Protein AF-A0A7J9D158-F1 (afdb_monomer_lite)

Radius of gyration: 45.34 Å; chains: 1; bounding box: 99×28×107 Å

Foldseek 3Di:
DVVVVVVVVVVVVVVVVVVVVVVVVVVVVVVVVVVVVVVVVVVVVVVVVVVVVVVVVVVVVVVVVVVVVVVVVVVVVVVVVVDLPPPVLPPQDPQPPDPDPVSLVVRLVSVVVSCVSVVPDDPVNVVVVVVSVVVVVVVVD

Structure (mmCIF, N/CA/C/O backbone):
data_AF-A0A7J9D158-F1
#
_entry.id   AF-A0A7J9D158-F1
#
loop_
_atom_site.group_PDB
_atom_site.id
_atom_site.type_symbol
_atom_site.label_atom_id
_atom_site.label_alt_id
_atom_site.label_comp_id
_atom_site.label_asym_id
_atom_site.label_entity_id
_atom_site.label_seq_id
_atom_site.pdbx_PDB_ins_code
_atom_site.Cartn_x
_atom_site.Cartn_y
_atom_site.Cartn_z
_atom_site.occupancy
_atom_site.B_iso_or_equiv
_atom_site.auth_seq_id
_atom_site.auth_comp_id
_atom_site.auth_asym_id
_atom_site.auth_atom_id
_atom_site.pdbx_PDB_model_num
ATOM 1 N N . MET A 1 1 ? 35.743 -2.203 -63.675 1.00 73.75 1 MET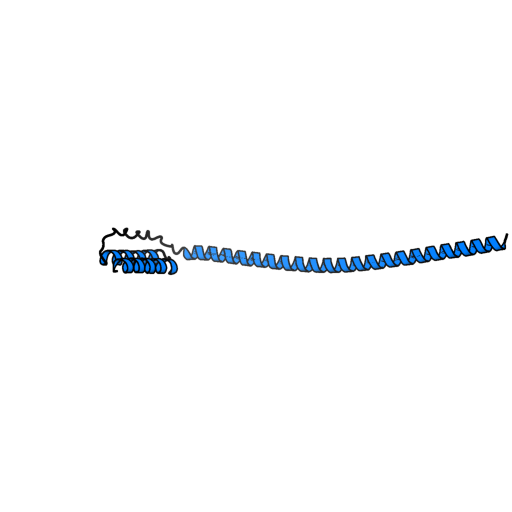 A N 1
ATOM 2 C CA . MET A 1 1 ? 35.429 -3.354 -62.799 1.00 73.75 1 MET A CA 1
ATOM 3 C C . MET A 1 1 ? 36.063 -3.149 -61.431 1.00 73.75 1 MET A C 1
ATOM 5 O O . MET A 1 1 ? 35.303 -3.139 -60.480 1.00 73.75 1 MET A O 1
ATOM 9 N N . GLU A 1 2 ? 37.374 -2.880 -61.342 1.00 82.25 2 GLU A N 1
ATOM 10 C CA . GLU A 1 2 ? 38.083 -2.541 -60.083 1.00 82.25 2 GLU A CA 1
ATOM 11 C C . GLU A 1 2 ? 37.402 -1.413 -59.275 1.00 82.25 2 GLU A C 1
ATOM 13 O O . GLU A 1 2 ? 36.983 -1.631 -58.149 1.00 82.25 2 GLU A O 1
ATOM 18 N N . ASP A 1 3 ? 37.171 -0.253 -59.900 1.00 91.88 3 ASP A N 1
ATOM 19 C CA . ASP A 1 3 ? 36.591 0.950 -59.266 1.00 91.88 3 ASP A CA 1
ATOM 20 C C . ASP A 1 3 ? 35.155 0.747 -58.738 1.00 91.88 3 ASP A C 1
ATOM 22 O O . ASP A 1 3 ? 34.741 1.298 -57.723 1.00 91.88 3 ASP A O 1
ATOM 26 N N . VAL A 1 4 ? 34.374 -0.111 -59.400 1.00 94.56 4 VAL A N 1
ATOM 27 C CA . VAL A 1 4 ? 33.018 -0.455 -58.937 1.00 94.56 4 VAL A CA 1
ATOM 28 C C . VAL A 1 4 ? 33.082 -1.352 -57.704 1.00 94.56 4 VAL A C 1
ATOM 30 O O . VAL A 1 4 ? 32.237 -1.230 -56.825 1.00 94.56 4 VAL A O 1
ATOM 33 N N . LYS A 1 5 ? 34.076 -2.241 -57.639 1.00 93.81 5 LYS A N 1
ATOM 34 C CA . LYS A 1 5 ? 34.278 -3.144 -56.509 1.00 93.81 5 LYS A CA 1
ATOM 35 C C . LYS A 1 5 ? 34.726 -2.372 -55.268 1.00 93.81 5 LYS A C 1
ATOM 37 O O . LYS A 1 5 ? 34.109 -2.525 -54.226 1.00 93.81 5 LYS A O 1
ATOM 42 N N . GLU A 1 6 ? 35.684 -1.462 -55.423 1.00 94.50 6 GLU A N 1
ATOM 43 C CA . GLU A 1 6 ? 36.142 -0.574 -54.345 1.00 94.50 6 GLU A CA 1
ATOM 44 C C . GLU A 1 6 ? 34.995 0.271 -53.768 1.00 94.50 6 GLU A C 1
ATOM 46 O O . GLU A 1 6 ? 34.839 0.383 -52.556 1.00 94.50 6 GLU A O 1
ATOM 51 N N . ARG A 1 7 ? 34.116 0.798 -54.630 1.00 94.88 7 ARG A N 1
ATOM 52 C CA . ARG A 1 7 ? 32.925 1.538 -54.184 1.00 94.88 7 ARG A CA 1
ATOM 53 C C . ARG A 1 7 ? 31.888 0.672 -53.472 1.00 94.88 7 ARG A C 1
ATOM 55 O O . ARG A 1 7 ? 31.145 1.197 -52.650 1.00 94.88 7 ARG A O 1
ATOM 62 N N . ILE A 1 8 ? 31.775 -0.607 -53.825 1.00 95.38 8 ILE A N 1
ATOM 63 C CA . ILE A 1 8 ? 30.887 -1.546 -53.128 1.00 95.38 8 ILE A CA 1
ATOM 64 C C . ILE A 1 8 ? 31.457 -1.859 -51.745 1.00 95.38 8 ILE A C 1
ATOM 66 O O . ILE A 1 8 ? 30.701 -1.824 -50.779 1.00 95.38 8 ILE A O 1
ATOM 70 N N . ASP A 1 9 ? 32.767 -2.085 -51.653 1.00 95.81 9 ASP A N 1
ATOM 71 C CA . ASP A 1 9 ? 33.451 -2.375 -50.393 1.00 95.81 9 ASP A CA 1
ATOM 72 C C . ASP A 1 9 ? 33.363 -1.171 -49.424 1.00 95.81 9 ASP A C 1
ATOM 74 O O . ASP A 1 9 ? 32.983 -1.351 -48.270 1.00 95.81 9 ASP A O 1
ATOM 78 N N . ASP A 1 10 ? 33.561 0.073 -49.897 1.00 96.62 10 ASP A N 1
ATOM 79 C CA . ASP A 1 10 ? 33.359 1.293 -49.079 1.00 96.62 10 ASP A CA 1
ATOM 80 C C . ASP A 1 10 ? 31.921 1.414 -48.553 1.00 96.62 10 ASP A C 1
ATOM 82 O O . ASP A 1 10 ? 31.681 1.770 -47.397 1.00 96.62 10 ASP A O 1
ATOM 86 N N . VAL A 1 11 ? 30.934 1.115 -49.402 1.00 96.88 11 VAL A N 1
ATOM 87 C CA . VAL A 1 11 ? 29.525 1.157 -49.000 1.00 96.88 11 VAL A CA 1
ATOM 88 C C . VAL A 1 11 ? 29.224 0.079 -47.960 1.00 96.88 11 VAL A C 1
ATOM 90 O O . VAL A 1 11 ? 28.500 0.368 -47.006 1.00 96.88 11 VAL A O 1
ATOM 93 N N . ASP A 1 12 ? 29.776 -1.126 -48.109 1.00 97.31 12 ASP A N 1
ATOM 94 C CA . ASP A 1 12 ? 29.591 -2.217 -47.150 1.00 97.31 12 ASP A CA 1
ATOM 95 C C . ASP A 1 12 ? 30.223 -1.880 -45.793 1.00 97.31 12 ASP A C 1
ATOM 97 O O . ASP A 1 12 ? 29.565 -1.997 -44.758 1.00 97.31 12 ASP A O 1
ATOM 101 N N . ASP A 1 13 ? 31.443 -1.339 -45.784 1.00 97.00 13 ASP A N 1
ATOM 102 C CA . ASP A 1 13 ? 32.126 -0.895 -44.565 1.00 97.00 13 ASP A CA 1
ATOM 103 C C . ASP A 1 13 ? 31.337 0.201 -43.837 1.00 97.00 13 ASP A C 1
ATOM 105 O O . ASP A 1 13 ? 31.124 0.132 -42.622 1.00 97.00 13 ASP A O 1
ATOM 109 N N . ARG A 1 14 ? 30.826 1.191 -44.577 1.00 97.06 14 ARG A N 1
ATOM 110 C CA . ARG A 1 14 ? 30.012 2.278 -44.009 1.00 97.06 14 ARG A CA 1
ATOM 111 C C . ARG A 1 14 ? 28.675 1.783 -43.467 1.00 97.06 14 ARG A C 1
ATOM 113 O O . ARG A 1 14 ? 28.219 2.274 -42.432 1.00 97.06 14 ARG A O 1
ATOM 120 N N . LEU A 1 15 ? 28.038 0.828 -44.145 1.00 97.38 15 LEU A N 1
ATOM 121 C CA . LEU A 1 15 ? 26.807 0.199 -43.666 1.00 97.38 15 LEU A CA 1
ATOM 122 C C . LEU A 1 15 ? 27.061 -0.606 -42.389 1.00 97.38 15 LEU A C 1
ATOM 124 O O . LEU A 1 15 ? 26.299 -0.479 -41.428 1.00 97.38 15 LEU A O 1
ATOM 128 N N . ASN A 1 16 ? 28.141 -1.383 -42.355 1.00 97.62 16 ASN A N 1
ATOM 129 C CA . ASN A 1 16 ? 28.526 -2.180 -41.195 1.00 97.62 16 ASN A CA 1
ATOM 130 C C . ASN A 1 16 ? 28.874 -1.298 -39.986 1.00 97.62 16 ASN A C 1
ATOM 132 O O . ASN A 1 16 ? 28.425 -1.579 -38.870 1.00 97.62 16 ASN A O 1
ATOM 136 N N . ASP A 1 17 ? 29.607 -0.201 -40.191 1.00 97.62 17 ASP A N 1
ATOM 137 C CA . ASP A 1 17 ? 29.931 0.752 -39.127 1.00 97.62 17 ASP A CA 1
ATOM 138 C C . ASP A 1 17 ? 28.689 1.489 -38.601 1.00 97.62 17 ASP A C 1
ATOM 140 O O . ASP A 1 17 ? 28.482 1.593 -37.386 1.00 97.62 17 ASP A O 1
ATOM 144 N N . GLY A 1 18 ? 27.804 1.922 -39.504 1.00 98.00 18 GLY A N 1
ATOM 145 C CA . GLY A 1 18 ? 26.529 2.537 -39.138 1.00 98.00 18 GLY A CA 1
ATOM 146 C C . GLY A 1 18 ? 25.634 1.587 -38.339 1.00 98.00 18 GLY A C 1
ATOM 147 O O . GLY A 1 18 ? 25.073 1.974 -37.311 1.00 98.00 18 GLY A O 1
ATOM 148 N N . LEU A 1 19 ? 25.548 0.319 -38.754 1.00 97.94 19 LEU A N 1
ATOM 149 C CA . LEU A 1 19 ? 24.788 -0.709 -38.044 1.00 97.94 19 LEU A CA 1
ATOM 150 C C . LEU A 1 19 ? 25.370 -0.986 -36.652 1.00 97.94 19 LEU A C 1
ATOM 152 O O . LEU A 1 19 ? 24.617 -1.120 -35.684 1.00 97.94 19 LEU A O 1
ATOM 156 N N . ARG A 1 20 ? 26.702 -1.045 -36.535 1.00 97.88 20 ARG A N 1
ATOM 157 C CA . ARG A 1 20 ? 27.392 -1.200 -35.249 1.00 97.88 20 ARG A CA 1
ATOM 158 C C . ARG A 1 20 ? 27.083 -0.033 -34.316 1.00 97.88 20 ARG A C 1
ATOM 160 O O . ARG A 1 20 ? 26.670 -0.266 -33.183 1.00 97.88 20 ARG A O 1
ATOM 167 N N . THR A 1 21 ? 27.211 1.195 -34.808 1.00 98.25 21 THR A N 1
ATOM 168 C CA . THR A 1 21 ? 26.937 2.414 -34.035 1.00 98.25 21 THR A CA 1
ATOM 169 C C . THR A 1 21 ? 25.488 2.456 -33.556 1.00 98.25 21 THR A C 1
ATOM 171 O O . THR A 1 21 ? 25.227 2.679 -32.376 1.00 98.25 21 THR A O 1
ATOM 174 N N . MET A 1 22 ? 24.535 2.158 -34.442 1.00 98.00 22 MET A N 1
ATOM 175 C CA . MET A 1 22 ? 23.114 2.127 -34.093 1.00 98.00 22 MET A CA 1
ATOM 176 C C . MET A 1 22 ? 22.801 1.059 -33.035 1.00 98.00 22 MET A C 1
ATOM 178 O O . MET A 1 22 ? 21.989 1.287 -32.138 1.00 98.00 22 MET A O 1
ATOM 182 N N . LYS A 1 23 ? 23.462 -0.101 -33.104 1.00 97.81 23 LYS A N 1
ATOM 183 C CA . LYS A 1 23 ? 23.327 -1.160 -32.098 1.00 97.81 23 LYS A CA 1
ATOM 184 C C . LYS A 1 23 ? 23.871 -0.730 -30.732 1.00 97.81 23 LYS A C 1
ATOM 186 O O . LYS A 1 23 ? 23.250 -1.059 -29.723 1.00 97.81 23 LYS A O 1
ATOM 191 N N . GLU A 1 24 ? 25.000 -0.024 -30.698 1.00 97.94 24 GLU A N 1
ATOM 192 C CA . GLU A 1 24 ? 25.598 0.511 -29.467 1.00 97.94 24 GLU A CA 1
ATOM 193 C C . GLU A 1 24 ? 24.662 1.538 -28.815 1.00 97.94 24 GLU A C 1
ATOM 195 O O . GLU A 1 24 ? 24.281 1.380 -27.659 1.00 97.94 24 GLU A O 1
ATOM 200 N N . GLN A 1 25 ? 24.176 2.511 -29.592 1.00 97.56 25 GLN A N 1
ATOM 201 C CA . GLN A 1 25 ? 23.251 3.544 -29.113 1.00 97.56 25 GLN A CA 1
ATOM 202 C C . GLN A 1 25 ? 21.943 2.957 -28.583 1.00 97.56 25 GLN A C 1
ATOM 204 O O . GLN A 1 25 ? 21.449 3.372 -27.536 1.00 97.56 25 GLN A O 1
ATOM 209 N N . LEU A 1 26 ? 21.374 1.972 -29.288 1.00 97.69 26 LEU A N 1
ATOM 210 C CA . LEU A 1 26 ? 20.166 1.298 -28.824 1.00 97.69 26 LEU A CA 1
ATOM 211 C C . LEU A 1 26 ? 20.422 0.540 -27.517 1.00 97.69 26 LEU A C 1
ATOM 213 O O . LEU A 1 26 ? 19.573 0.558 -26.627 1.00 97.69 26 LEU A O 1
ATOM 217 N N . ARG A 1 27 ? 21.581 -0.117 -27.388 1.00 98.06 27 ARG A N 1
ATOM 218 C CA . ARG A 1 27 ? 21.971 -0.812 -26.157 1.00 98.06 27 ARG A CA 1
ATOM 219 C C . ARG A 1 27 ? 22.085 0.166 -24.991 1.00 98.06 27 ARG A C 1
ATOM 221 O O . ARG A 1 27 ? 21.524 -0.125 -23.939 1.00 98.06 27 ARG A O 1
ATOM 228 N N . GLU A 1 28 ? 22.771 1.291 -25.175 1.00 97.88 28 GLU A N 1
ATOM 229 C CA . GLU A 1 28 ? 22.911 2.321 -24.140 1.00 97.88 28 GLU A CA 1
ATOM 230 C C . GLU A 1 28 ? 21.556 2.911 -23.749 1.00 97.88 28 GLU A C 1
ATOM 232 O O . GLU A 1 28 ? 21.212 2.927 -22.572 1.00 97.88 28 GLU A O 1
ATOM 237 N N . PHE A 1 29 ? 20.725 3.285 -24.726 1.00 97.94 29 PHE A N 1
ATOM 238 C CA . PHE A 1 29 ? 19.387 3.815 -24.460 1.00 97.94 29 PHE A CA 1
ATOM 239 C C . PHE A 1 29 ? 18.521 2.842 -23.646 1.00 97.94 29 PHE A C 1
ATOM 241 O O . PHE A 1 29 ? 17.836 3.243 -22.700 1.00 97.94 29 PHE A O 1
ATOM 248 N N . VAL A 1 30 ? 18.543 1.555 -24.008 1.00 97.94 30 VAL A N 1
ATOM 249 C CA . VAL A 1 30 ? 17.812 0.511 -23.280 1.00 97.94 30 VAL A CA 1
ATOM 250 C C . VAL A 1 30 ? 18.376 0.346 -21.871 1.00 97.94 30 VAL A C 1
ATOM 252 O O . VAL A 1 30 ? 17.597 0.260 -20.924 1.00 97.94 30 VAL A O 1
ATOM 255 N N . TRP A 1 31 ? 19.701 0.338 -21.720 1.00 97.88 31 TRP A N 1
ATOM 256 C CA . TRP A 1 31 ? 20.360 0.215 -20.423 1.00 97.88 31 TRP A CA 1
ATOM 257 C C . TRP A 1 31 ? 20.011 1.376 -19.488 1.00 97.88 31 TRP A C 1
ATOM 259 O O . TRP A 1 31 ? 19.581 1.140 -18.362 1.00 97.88 31 TRP A O 1
ATOM 269 N N . ASP A 1 32 ? 20.090 2.614 -19.971 1.00 97.94 32 ASP A N 1
ATOM 270 C CA . ASP A 1 32 ? 19.762 3.812 -19.194 1.00 97.94 32 ASP A CA 1
ATO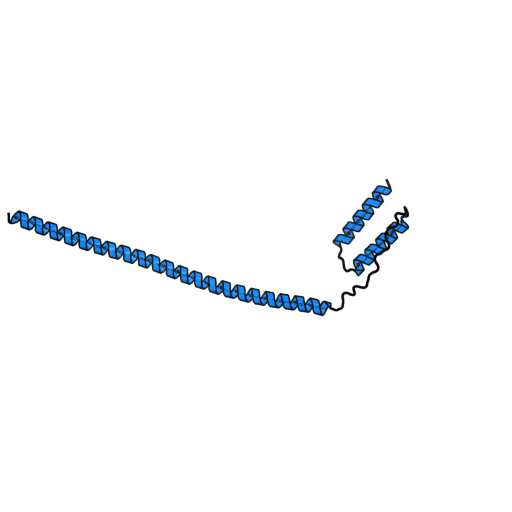M 271 C C . ASP A 1 32 ? 18.282 3.858 -18.810 1.00 97.94 32 ASP A C 1
ATOM 273 O O . ASP A 1 32 ? 17.927 4.193 -17.676 1.00 97.94 32 ASP A O 1
ATOM 277 N N . THR A 1 33 ? 17.400 3.489 -19.742 1.00 97.75 33 THR A N 1
ATOM 278 C CA . THR A 1 33 ? 15.956 3.454 -19.486 1.00 97.75 33 THR A CA 1
ATOM 279 C C . THR A 1 33 ? 15.615 2.408 -18.428 1.00 97.75 33 THR A C 1
ATOM 281 O O . THR A 1 33 ? 14.879 2.709 -17.482 1.00 97.75 33 THR A O 1
ATOM 284 N N . ILE A 1 34 ? 16.165 1.195 -18.561 1.00 98.06 34 ILE A N 1
ATOM 285 C CA . ILE A 1 34 ? 15.953 0.107 -17.602 1.00 98.06 34 ILE A CA 1
ATOM 286 C C . ILE A 1 34 ? 16.548 0.489 -16.249 1.00 98.06 34 ILE A C 1
ATOM 288 O O . ILE A 1 34 ? 15.805 0.496 -15.271 1.00 98.06 34 ILE A O 1
ATOM 292 N N . GLY A 1 35 ? 17.807 0.923 -16.189 1.00 97.88 35 GLY A N 1
ATOM 293 C CA . GLY A 1 35 ? 18.459 1.317 -14.939 1.00 97.88 35 GLY A CA 1
ATOM 294 C C . GLY A 1 35 ? 17.741 2.470 -14.230 1.00 97.88 35 GLY A C 1
ATOM 295 O O . GLY A 1 35 ? 17.532 2.433 -13.019 1.00 97.88 35 GLY A O 1
ATOM 296 N N . SER A 1 36 ? 17.256 3.472 -14.976 1.00 97.75 36 SER A N 1
ATOM 297 C CA . SER A 1 36 ? 16.424 4.542 -14.408 1.00 97.75 36 SER A CA 1
ATOM 298 C C . SER A 1 36 ? 15.117 4.003 -13.821 1.00 97.75 36 SER A C 1
ATOM 300 O O . SER A 1 36 ? 14.680 4.448 -12.757 1.00 97.75 36 SER A O 1
ATOM 302 N N . SER A 1 37 ? 14.474 3.056 -14.508 1.00 97.38 37 SER A N 1
ATOM 303 C CA . SER A 1 37 ? 13.236 2.439 -14.031 1.00 97.38 37 SER A CA 1
ATOM 304 C C . SER A 1 37 ? 13.456 1.537 -12.812 1.00 97.38 37 SER A C 1
ATOM 306 O O . SER A 1 37 ? 12.648 1.584 -11.887 1.00 97.38 37 SER A O 1
ATOM 308 N N . GLU A 1 38 ? 14.565 0.795 -12.767 1.00 98.06 38 GLU A N 1
ATOM 309 C CA . GLU A 1 38 ? 14.968 -0.049 -11.639 1.00 98.06 38 GLU A CA 1
ATOM 310 C C . GLU A 1 38 ? 15.252 0.795 -10.397 1.00 98.06 38 GLU A C 1
ATOM 312 O O . GLU A 1 38 ? 14.719 0.498 -9.330 1.00 98.06 38 GLU A O 1
ATOM 317 N N . ASN A 1 39 ? 15.982 1.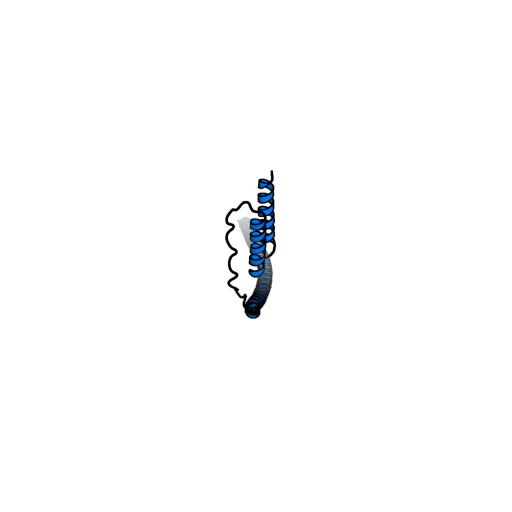905 -10.541 1.00 97.62 39 ASN A N 1
ATOM 318 C CA . ASN A 1 39 ? 16.240 2.828 -9.434 1.00 97.62 39 ASN A CA 1
ATOM 319 C C . ASN A 1 39 ? 14.940 3.421 -8.871 1.00 97.62 39 ASN A C 1
ATOM 321 O O . ASN A 1 39 ? 14.713 3.391 -7.664 1.00 97.62 39 ASN A O 1
ATOM 325 N N . LYS A 1 40 ? 14.032 3.888 -9.739 1.00 98.12 40 LYS A N 1
ATOM 326 C CA . LYS A 1 40 ? 12.712 4.391 -9.309 1.00 98.12 40 LYS A CA 1
ATOM 327 C C . LYS A 1 40 ? 11.868 3.311 -8.636 1.00 98.12 40 LYS A C 1
ATOM 329 O O . LYS A 1 40 ? 11.052 3.620 -7.768 1.00 98.12 40 LYS A O 1
ATOM 334 N N . LEU A 1 41 ? 11.995 2.059 -9.075 1.00 98.38 41 LEU A N 1
ATOM 335 C CA . LEU A 1 41 ? 11.297 0.938 -8.460 1.00 98.38 41 LEU A CA 1
ATOM 336 C C . LEU A 1 41 ? 11.869 0.643 -7.070 1.00 98.38 41 LEU A C 1
ATOM 338 O O . LEU A 1 41 ? 11.083 0.492 -6.140 1.00 98.38 41 LEU A O 1
ATOM 342 N N . ALA A 1 42 ? 13.194 0.634 -6.920 1.00 98.38 42 ALA A N 1
ATOM 343 C CA . ALA A 1 42 ? 13.867 0.454 -5.637 1.00 98.38 42 ALA A CA 1
ATOM 344 C C . ALA A 1 42 ? 13.449 1.534 -4.625 1.00 98.38 42 ALA A C 1
ATOM 346 O O . ALA A 1 42 ? 12.976 1.199 -3.544 1.00 98.38 42 ALA A O 1
ATOM 347 N N . GLU A 1 43 ? 13.466 2.813 -5.016 1.00 98.31 43 GLU A N 1
ATOM 348 C CA . GLU A 1 43 ? 13.009 3.921 -4.158 1.00 98.31 43 GLU A CA 1
ATOM 349 C C . GLU A 1 43 ? 11.554 3.745 -3.689 1.00 98.31 43 GLU A C 1
ATOM 351 O O . GLU A 1 43 ? 11.210 4.021 -2.537 1.00 98.31 43 GLU A O 1
ATOM 356 N N . LYS A 1 44 ? 10.670 3.271 -4.577 1.00 98.25 44 LYS A N 1
ATOM 357 C CA . LYS A 1 44 ? 9.274 2.986 -4.220 1.00 98.25 44 LYS A CA 1
ATOM 358 C C . LYS A 1 44 ? 9.141 1.786 -3.287 1.00 98.25 44 LYS A C 1
ATOM 360 O O . LYS A 1 44 ? 8.253 1.804 -2.436 1.00 98.25 44 LYS A O 1
ATOM 365 N N . VAL A 1 45 ? 9.967 0.754 -3.458 1.00 98.62 45 VAL A N 1
ATOM 366 C CA . VAL A 1 45 ? 9.996 -0.413 -2.567 1.00 98.62 45 VAL A CA 1
ATOM 367 C C . VAL A 1 45 ? 10.429 0.018 -1.170 1.00 98.62 45 VAL A C 1
ATOM 369 O O . VAL A 1 45 ? 9.687 -0.241 -0.226 1.00 98.62 45 VAL A O 1
ATOM 372 N N . ASP A 1 46 ? 11.518 0.776 -1.046 1.00 98.38 46 ASP A N 1
ATOM 373 C CA . ASP A 1 46 ? 12.003 1.287 0.242 1.00 98.38 46 ASP A CA 1
ATOM 374 C C . ASP A 1 46 ? 10.937 2.142 0.950 1.00 98.38 46 ASP A C 1
ATOM 376 O O . ASP A 1 46 ? 10.665 1.979 2.143 1.00 98.38 46 ASP A O 1
ATOM 380 N N . ALA A 1 47 ? 10.257 3.021 0.203 1.00 98.50 47 ALA A N 1
ATOM 381 C CA . ALA A 1 47 ? 9.166 3.831 0.740 1.00 98.50 47 ALA A CA 1
ATOM 382 C C . ALA A 1 47 ? 7.980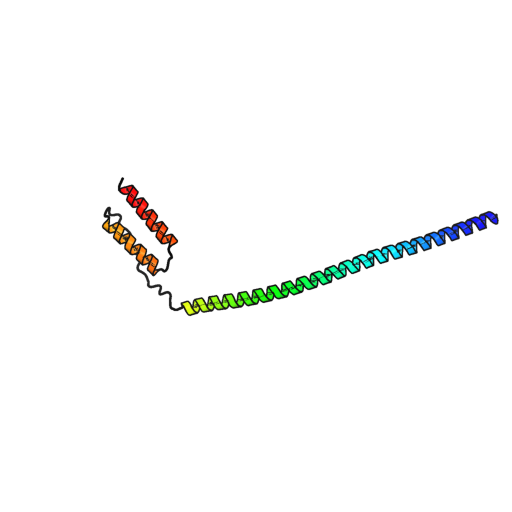 2.976 1.227 1.00 98.50 47 ALA A C 1
ATOM 384 O O . ALA A 1 47 ? 7.399 3.256 2.279 1.00 98.50 47 ALA A O 1
ATOM 385 N N . LEU A 1 48 ? 7.615 1.925 0.486 1.00 98.56 48 LEU A N 1
ATOM 386 C CA . LEU A 1 48 ? 6.558 0.997 0.891 1.00 98.56 48 LEU A CA 1
ATOM 387 C C . LEU A 1 48 ? 6.954 0.188 2.128 1.00 98.56 48 LEU A C 1
ATOM 389 O O . LEU A 1 48 ? 6.123 0.007 3.018 1.00 98.56 48 LEU A O 1
ATOM 393 N N . GLU A 1 49 ? 8.201 -0.269 2.220 1.00 98.62 49 GLU A N 1
ATOM 394 C CA . GLU A 1 49 ? 8.709 -0.984 3.392 1.00 98.62 49 GLU A CA 1
ATOM 395 C C . GLU A 1 49 ? 8.686 -0.107 4.650 1.00 98.62 49 GLU A C 1
ATOM 397 O O . GLU A 1 49 ? 8.265 -0.571 5.719 1.00 98.62 49 GLU A O 1
ATOM 402 N N . ALA A 1 50 ? 9.041 1.175 4.520 1.00 98.56 50 ALA A N 1
ATOM 403 C CA . ALA A 1 50 ? 8.930 2.146 5.604 1.00 98.56 50 ALA A CA 1
ATOM 404 C C . ALA A 1 50 ? 7.473 2.306 6.070 1.00 98.56 50 ALA A C 1
ATOM 406 O O . ALA A 1 50 ? 7.185 2.147 7.257 1.00 98.56 50 ALA A O 1
ATOM 407 N N . ILE A 1 51 ? 6.533 2.515 5.137 1.00 98.38 51 ILE A N 1
ATOM 408 C CA . ILE A 1 51 ? 5.097 2.638 5.447 1.00 98.38 51 ILE A CA 1
ATOM 409 C C . ILE A 1 51 ? 4.569 1.372 6.133 1.00 98.38 51 ILE A C 1
ATOM 411 O O . ILE A 1 51 ? 3.852 1.451 7.131 1.00 98.38 51 ILE A O 1
ATOM 415 N N . VAL A 1 52 ? 4.928 0.189 5.628 1.00 98.62 52 VAL A N 1
ATOM 416 C CA . VAL A 1 52 ? 4.517 -1.093 6.218 1.00 98.62 52 VAL A CA 1
ATOM 417 C C . VAL A 1 52 ? 5.050 -1.243 7.642 1.00 98.62 52 VAL A C 1
ATOM 419 O O . VAL A 1 52 ? 4.348 -1.780 8.502 1.00 98.62 52 VAL A O 1
ATOM 422 N N . THR A 1 53 ? 6.270 -0.782 7.905 1.00 98.56 53 THR A N 1
ATOM 423 C CA . THR A 1 53 ? 6.868 -0.819 9.244 1.00 98.56 53 THR A CA 1
ATOM 424 C C . THR A 1 53 ? 6.110 0.096 10.203 1.00 98.56 53 THR A C 1
ATOM 426 O O . THR A 1 53 ? 5.663 -0.376 11.249 1.00 98.56 53 THR A O 1
ATOM 429 N N . THR A 1 54 ? 5.837 1.342 9.807 1.00 98.62 54 THR A N 1
ATOM 430 C CA . THR A 1 54 ? 5.043 2.289 10.608 1.00 98.62 54 THR A CA 1
ATOM 431 C C . THR A 1 54 ? 3.636 1.760 10.898 1.00 98.62 54 THR A C 1
ATOM 433 O O . THR A 1 54 ? 3.207 1.736 12.049 1.00 98.62 54 THR A O 1
ATOM 436 N N . LEU A 1 55 ? 2.930 1.228 9.894 1.00 98.50 55 LEU A N 1
ATOM 437 C CA . LEU A 1 55 ? 1.590 0.661 10.096 1.00 98.50 55 LEU A CA 1
ATOM 438 C C . LEU A 1 55 ? 1.598 -0.539 11.052 1.00 98.50 55 LEU A C 1
ATOM 440 O O . LEU A 1 55 ? 0.670 -0.715 11.843 1.00 98.50 55 LEU A O 1
ATOM 444 N N . LYS A 1 56 ? 2.636 -1.385 11.010 1.00 98.62 56 LYS A N 1
ATOM 445 C CA . LYS A 1 56 ? 2.784 -2.497 11.964 1.00 98.62 56 LYS A CA 1
ATOM 446 C C . LYS A 1 56 ? 2.953 -1.988 13.396 1.00 98.62 56 LYS A C 1
ATOM 448 O O . LYS A 1 56 ? 2.392 -2.595 14.311 1.00 98.62 56 LYS A O 1
ATOM 453 N N . GLU A 1 57 ? 3.704 -0.910 13.596 1.00 98.44 57 GLU A N 1
ATOM 454 C CA . GLU A 1 57 ? 3.883 -0.276 14.906 1.00 98.44 57 GLU A CA 1
ATOM 455 C C . GLU A 1 57 ? 2.566 0.309 15.428 1.00 98.44 57 GLU A C 1
ATOM 457 O O . GLU A 1 57 ? 2.156 -0.032 16.540 1.00 98.44 57 GLU A O 1
ATOM 462 N N . GLU A 1 58 ? 1.845 1.070 14.602 1.00 98.44 58 GLU A N 1
ATOM 463 C CA . GLU A 1 58 ? 0.535 1.637 14.953 1.00 98.44 58 GLU A CA 1
ATOM 464 C C . GLU A 1 58 ? -0.494 0.552 15.299 1.00 98.44 58 GLU A C 1
ATOM 466 O O . GLU A 1 58 ? -1.185 0.637 16.315 1.00 98.44 58 GLU A O 1
ATOM 471 N N . ILE A 1 59 ? -0.567 -0.528 14.509 1.00 98.38 59 ILE A N 1
ATOM 472 C CA . ILE A 1 59 ? -1.457 -1.666 14.793 1.00 98.38 59 ILE A CA 1
ATOM 473 C C . ILE A 1 59 ? -1.116 -2.307 16.141 1.00 98.38 59 ILE A C 1
ATOM 475 O O . ILE A 1 59 ? -2.016 -2.724 16.878 1.00 98.38 59 ILE A O 1
ATOM 479 N N . ASN A 1 60 ? 0.170 -2.441 16.461 1.00 98.12 60 ASN A N 1
ATOM 480 C CA . ASN A 1 60 ? 0.592 -3.013 17.734 1.00 98.12 60 ASN A CA 1
ATOM 481 C C . ASN A 1 60 ? 0.227 -2.102 18.906 1.00 98.12 60 ASN A C 1
ATOM 483 O O . ASN A 1 60 ? -0.212 -2.614 19.939 1.00 98.12 60 ASN A O 1
ATOM 487 N N . GLU A 1 61 ? 0.341 -0.787 18.740 1.00 98.19 61 GLU A N 1
ATOM 488 C CA . GLU A 1 61 ? -0.056 0.172 19.767 1.00 98.19 61 GLU A CA 1
ATOM 489 C C . GLU A 1 61 ? -1.571 0.167 19.990 1.00 98.19 61 GLU A C 1
ATOM 491 O O . GLU A 1 61 ? -2.026 -0.069 21.109 1.00 98.19 61 GLU A O 1
ATOM 496 N N . LEU A 1 62 ? -2.369 0.226 18.921 1.00 97.88 62 LEU A N 1
ATOM 497 C CA . LEU A 1 62 ? -3.829 0.110 19.012 1.00 97.88 62 LEU A CA 1
ATOM 498 C C . LEU A 1 62 ? -4.267 -1.204 19.676 1.00 97.88 62 LEU A C 1
ATOM 500 O O . LEU A 1 62 ? -5.202 -1.230 20.479 1.00 97.88 62 LEU A O 1
ATOM 504 N N . LYS A 1 63 ? -3.582 -2.320 19.394 1.00 97.81 63 LYS A N 1
ATOM 505 C CA . LYS A 1 63 ? -3.841 -3.601 20.076 1.00 97.81 63 LYS A CA 1
ATOM 506 C C . LYS A 1 63 ? -3.535 -3.533 21.575 1.00 97.81 63 LYS A C 1
ATOM 508 O O . LYS A 1 63 ? -4.267 -4.150 22.358 1.00 97.81 63 LYS A O 1
ATOM 513 N N . ARG A 1 64 ? -2.480 -2.820 21.991 1.00 97.75 64 ARG A N 1
ATOM 514 C CA . ARG A 1 64 ? -2.151 -2.605 23.412 1.00 97.75 64 ARG A CA 1
ATOM 515 C C . ARG A 1 64 ? -3.208 -1.744 24.090 1.00 97.75 64 ARG A C 1
ATOM 517 O O . ARG A 1 64 ? -3.745 -2.171 25.113 1.00 97.75 64 ARG A O 1
ATOM 524 N N . GLU A 1 65 ? -3.566 -0.609 23.500 1.00 95.69 65 GLU A N 1
ATOM 525 C CA . GLU A 1 65 ? -4.609 0.282 24.018 1.00 95.69 65 GLU A CA 1
ATOM 526 C C . GLU A 1 65 ? -5.948 -0.445 24.173 1.00 95.69 65 GLU A C 1
ATOM 528 O O . GLU A 1 65 ? -6.577 -0.399 25.231 1.00 95.69 65 GLU A O 1
ATOM 533 N N . LEU A 1 66 ? -6.349 -1.220 23.163 1.00 95.44 66 LEU A N 1
ATOM 534 C CA . LEU A 1 66 ? -7.579 -2.008 23.194 1.00 95.44 66 LEU A CA 1
ATOM 535 C C . LEU A 1 66 ? -7.555 -3.046 24.327 1.00 95.44 66 LEU A C 1
ATOM 537 O O . LEU A 1 66 ? -8.568 -3.257 25.001 1.00 95.44 66 LEU A O 1
ATOM 541 N N . LYS A 1 67 ? -6.403 -3.677 24.590 1.00 95.56 67 LYS A N 1
ATOM 542 C CA . LYS A 1 67 ? -6.234 -4.597 25.726 1.00 95.56 67 LYS A CA 1
ATOM 543 C C . LYS A 1 67 ? -6.391 -3.872 27.066 1.00 95.56 67 LYS A C 1
ATOM 545 O O . LYS A 1 67 ? -7.076 -4.397 27.945 1.00 95.56 67 LYS A O 1
ATOM 550 N N . ILE A 1 68 ? -5.803 -2.683 27.213 1.00 94.62 68 ILE A N 1
ATOM 551 C CA . ILE A 1 68 ? -5.939 -1.848 28.417 1.00 94.62 68 ILE A CA 1
ATOM 552 C C . ILE A 1 68 ? -7.402 -1.456 28.621 1.00 94.62 68 ILE A C 1
ATOM 554 O O . ILE A 1 68 ? -7.946 -1.654 29.706 1.00 94.62 68 ILE A O 1
ATOM 558 N N . PHE A 1 69 ? -8.070 -0.979 27.572 1.00 91.75 69 PHE A N 1
ATOM 559 C CA . PHE A 1 69 ? -9.475 -0.587 27.624 1.00 91.75 69 PHE A CA 1
ATOM 560 C C . PHE A 1 69 ? -10.388 -1.755 28.019 1.00 91.75 69 PHE A C 1
ATOM 562 O O . PHE A 1 69 ? -11.224 -1.619 28.913 1.00 91.75 69 PHE A O 1
ATOM 569 N N . LYS A 1 70 ? -10.184 -2.942 27.429 1.00 91.06 70 LYS A N 1
ATOM 570 C CA . LYS A 1 70 ? -10.912 -4.161 27.818 1.00 91.06 70 LYS A CA 1
ATOM 571 C C . LYS A 1 70 ? -10.685 -4.529 29.284 1.00 91.06 70 LYS A C 1
ATOM 573 O O . LYS A 1 70 ? -11.645 -4.879 29.968 1.00 91.06 70 LYS A O 1
ATOM 578 N N . ALA A 1 71 ? -9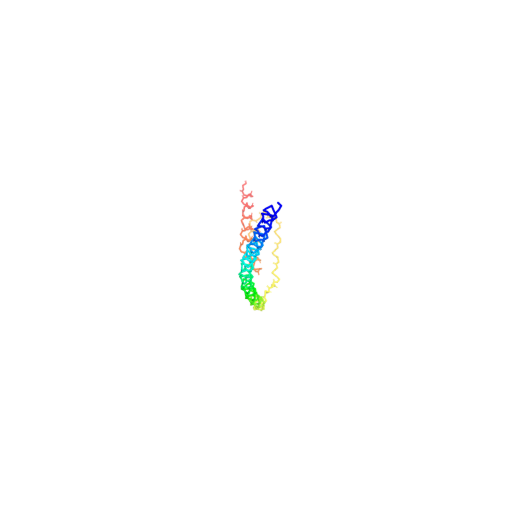.450 -4.433 29.775 1.00 90.81 71 ALA A N 1
ATOM 579 C CA . ALA A 1 71 ? -9.143 -4.688 31.180 1.00 90.81 71 ALA A CA 1
ATOM 580 C C . ALA A 1 71 ? -9.803 -3.651 32.103 1.00 90.81 71 ALA A C 1
ATOM 582 O O . ALA A 1 71 ? -10.374 -4.021 33.124 1.00 90.81 71 ALA A O 1
ATOM 583 N N . ALA A 1 72 ? -9.801 -2.371 31.726 1.00 85.62 72 ALA A N 1
ATOM 584 C CA . ALA A 1 72 ? -10.452 -1.304 32.478 1.00 85.62 72 ALA A CA 1
ATOM 585 C C . ALA A 1 72 ? -11.978 -1.477 32.535 1.00 85.62 72 ALA A C 1
ATOM 587 O O . ALA A 1 72 ? -12.568 -1.291 33.597 1.00 85.62 72 ALA A O 1
ATOM 588 N N . ILE A 1 73 ? -12.622 -1.889 31.435 1.00 81.38 73 ILE A N 1
ATOM 589 C CA . ILE A 1 73 ? -14.054 -2.230 31.426 1.00 81.38 73 ILE A CA 1
ATOM 590 C C . ILE A 1 73 ? -14.324 -3.453 32.296 1.00 81.38 73 ILE A C 1
ATOM 592 O O . ILE A 1 73 ? -15.229 -3.409 33.125 1.00 81.38 73 ILE A O 1
ATOM 596 N N . GLY A 1 74 ? -13.546 -4.528 32.141 1.00 75.19 74 GLY A N 1
ATOM 597 C CA . GLY A 1 74 ? -13.685 -5.729 32.967 1.00 75.19 74 GLY A CA 1
ATOM 598 C C . GLY A 1 74 ? -13.550 -5.404 34.455 1.00 75.19 74 GLY A C 1
ATOM 599 O O . GLY A 1 74 ? -14.395 -5.793 35.257 1.00 75.19 74 GLY A O 1
ATOM 600 N N . ASN A 1 75 ? -12.554 -4.593 34.814 1.00 68.88 75 ASN A N 1
ATOM 601 C CA . ASN A 1 75 ? -12.336 -4.130 36.180 1.00 68.88 75 ASN A CA 1
ATOM 602 C C . ASN A 1 75 ? -13.434 -3.183 36.661 1.00 68.88 75 ASN A C 1
ATOM 604 O O . ASN A 1 75 ? -13.840 -3.300 37.809 1.00 68.88 75 ASN A O 1
ATOM 608 N N . ARG A 1 76 ? -13.972 -2.292 35.817 1.00 60.22 76 ARG A N 1
ATOM 609 C CA . ARG A 1 76 ? -15.138 -1.464 36.163 1.00 60.22 76 ARG A CA 1
ATOM 610 C C . ARG A 1 76 ? -16.361 -2.334 36.414 1.00 60.22 76 ARG A C 1
ATOM 612 O O . ARG A 1 76 ? -17.050 -2.094 37.390 1.00 60.22 76 ARG A O 1
ATOM 619 N N . MET A 1 77 ? -16.598 -3.353 35.592 1.00 55.50 77 MET A N 1
ATOM 620 C CA . MET A 1 77 ? -17.713 -4.288 35.748 1.00 55.50 77 MET A CA 1
ATOM 621 C C . MET A 1 77 ? -17.570 -5.142 37.016 1.00 55.50 77 MET A C 1
ATOM 623 O O . MET A 1 77 ? -18.572 -5.503 37.625 1.00 55.50 77 MET A O 1
ATOM 627 N N . LEU A 1 78 ? -16.337 -5.446 37.439 1.00 56.22 78 LEU A N 1
ATOM 628 C CA . LEU A 1 78 ? -16.037 -6.113 38.709 1.00 56.22 78 LEU A CA 1
ATOM 629 C C . LEU A 1 78 ? -16.093 -5.159 39.915 1.00 56.22 78 LEU A C 1
ATOM 631 O O . LEU A 1 78 ? -16.604 -5.550 40.956 1.00 56.22 78 LEU A O 1
ATOM 635 N N . ALA A 1 79 ? -15.637 -3.913 39.789 1.00 55.62 79 ALA A N 1
ATOM 636 C CA . ALA A 1 79 ? -15.713 -2.893 40.840 1.00 55.62 79 ALA A CA 1
ATOM 637 C C . ALA A 1 79 ? -17.154 -2.386 41.040 1.00 55.62 79 ALA A C 1
ATOM 639 O O . ALA A 1 79 ? -17.573 -2.130 42.164 1.00 55.62 79 ALA A O 1
ATOM 640 N N . SER A 1 80 ? -17.957 -2.352 39.973 1.00 48.94 80 SER A N 1
ATOM 641 C CA . SER A 1 80 ? -19.406 -2.135 40.012 1.00 48.94 80 SER A CA 1
ATOM 642 C C . SER A 1 80 ? -20.189 -3.392 40.408 1.00 48.94 80 SER A C 1
ATOM 644 O O . SER A 1 80 ? -21.417 -3.367 40.400 1.00 48.94 80 SER A O 1
ATOM 646 N N . LYS A 1 81 ? -19.517 -4.494 40.791 1.00 44.00 81 LYS A N 1
ATOM 647 C CA . LYS A 1 81 ? -20.131 -5.549 41.619 1.00 44.00 81 LYS A CA 1
ATOM 648 C C . LYS A 1 81 ? -20.214 -5.152 43.098 1.00 44.00 81 LYS A C 1
ATOM 650 O O . LYS A 1 81 ? -20.505 -6.009 43.931 1.00 44.00 81 LYS A O 1
ATOM 655 N N . SER A 1 82 ? -20.176 -3.861 43.440 1.00 44.12 82 SER A N 1
ATOM 656 C CA . SER A 1 82 ? -21.236 -3.370 44.327 1.00 44.12 82 SER A CA 1
ATOM 657 C C . SER A 1 82 ? -22.555 -3.584 43.584 1.00 44.12 82 SER A C 1
ATOM 659 O O . SER A 1 82 ? -23.023 -2.689 42.890 1.00 44.12 82 SER A O 1
ATOM 661 N N . LYS A 1 83 ? -23.034 -4.837 43.629 1.00 45.69 83 LYS A N 1
ATOM 662 C CA . LYS A 1 83 ? -24.334 -5.343 43.193 1.00 45.69 83 LYS A CA 1
ATOM 663 C C . LYS A 1 83 ? -25.192 -4.175 42.693 1.00 45.69 83 LYS A C 1
ATOM 665 O O . LYS A 1 83 ? -25.602 -3.388 43.552 1.00 45.69 83 LYS A O 1
ATOM 670 N N . PRO A 1 84 ? -25.543 -4.044 41.394 1.00 47.78 84 PRO A N 1
ATOM 671 C CA . PRO A 1 84 ? -26.855 -3.491 41.163 1.00 47.78 84 PRO A CA 1
ATOM 672 C C . PRO A 1 84 ? -27.719 -4.494 41.908 1.00 47.78 84 PRO A C 1
ATOM 674 O O . PRO A 1 84 ? -27.888 -5.642 41.490 1.00 47.78 84 PRO A O 1
ATOM 677 N N . GLN A 1 85 ? -28.141 -4.129 43.118 1.00 53.94 85 GLN A N 1
ATOM 678 C CA . GLN A 1 85 ? -29.359 -4.686 43.613 1.00 53.94 85 GLN A CA 1
ATOM 679 C C . GLN A 1 85 ? -30.297 -4.287 42.478 1.00 53.94 85 GLN A C 1
ATOM 681 O O . GLN A 1 85 ? -30.785 -3.167 42.425 1.00 53.94 85 GLN A O 1
ATOM 686 N N . ALA A 1 86 ? -30.556 -5.226 41.570 1.00 53.81 86 ALA A N 1
ATOM 687 C CA . ALA A 1 86 ? -31.921 -5.549 41.261 1.00 53.81 86 ALA A CA 1
ATOM 688 C C . ALA A 1 86 ? -32.578 -5.796 42.629 1.00 53.81 86 ALA A C 1
ATOM 690 O O . ALA A 1 86 ? -32.787 -6.927 43.055 1.00 53.81 86 ALA A O 1
ATOM 691 N N . MET A 1 87 ? -32.777 -4.711 43.394 1.00 51.50 87 MET A N 1
ATOM 692 C CA . MET A 1 87 ? -33.926 -4.587 44.236 1.00 51.50 87 MET A CA 1
ATOM 693 C C . MET A 1 87 ? -35.008 -4.912 43.238 1.00 51.50 87 MET A C 1
ATOM 695 O O . MET A 1 87 ? -35.061 -4.319 42.158 1.00 51.50 87 MET A O 1
ATOM 699 N N . ASP A 1 88 ? -35.738 -5.969 43.523 1.00 58.69 88 ASP A N 1
ATOM 700 C CA . ASP A 1 88 ? -36.943 -6.283 42.797 1.00 58.69 88 ASP A CA 1
ATOM 701 C C . ASP A 1 88 ? -37.880 -5.102 43.075 1.00 58.69 88 ASP A C 1
ATOM 703 O O . ASP A 1 88 ? -38.646 -5.123 44.034 1.00 58.69 88 ASP A O 1
ATOM 707 N N . VAL A 1 89 ? -37.656 -3.975 42.380 1.00 61.44 89 VAL A N 1
ATOM 708 C CA . VAL A 1 89 ? -38.378 -2.732 42.606 1.00 61.44 89 VAL A CA 1
ATOM 709 C C . VAL A 1 89 ? -39.780 -3.085 42.158 1.00 61.44 89 VAL A C 1
ATOM 711 O O . VAL A 1 89 ? -39.980 -3.353 40.967 1.00 61.44 89 VAL A O 1
ATOM 714 N N . PRO A 1 90 ? -40.751 -3.160 43.079 1.00 69.06 90 PRO A N 1
ATOM 715 C CA . PRO A 1 90 ? -42.070 -3.624 42.715 1.00 69.06 90 PRO A CA 1
ATOM 716 C C . PRO A 1 90 ? -42.621 -2.678 41.655 1.00 69.06 90 PRO A C 1
ATOM 718 O O . PRO A 1 90 ? -42.626 -1.458 41.848 1.00 69.06 90 PRO A O 1
ATOM 721 N N . LYS A 1 91 ? -43.061 -3.226 40.518 1.00 75.62 91 LYS A N 1
ATOM 722 C CA . LYS A 1 91 ? -43.685 -2.417 39.469 1.00 75.62 91 LYS A CA 1
ATOM 723 C C . LYS A 1 91 ? -44.853 -1.637 40.083 1.00 75.62 91 LYS A C 1
ATOM 725 O O . LYS A 1 91 ? -45.697 -2.249 40.747 1.00 75.62 91 LYS A O 1
ATOM 730 N N . PRO A 1 92 ? -44.932 -0.311 39.875 1.00 75.69 92 PRO A N 1
ATOM 731 C CA . PRO A 1 92 ? -46.062 0.473 40.338 1.00 75.69 92 PRO A CA 1
ATOM 732 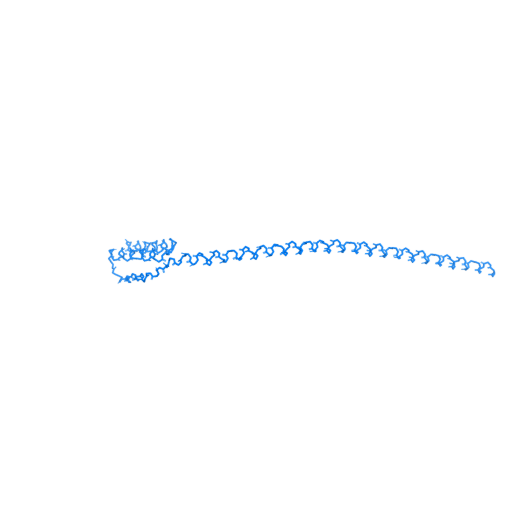C C . PRO A 1 92 ? -47.375 -0.103 39.824 1.00 75.69 92 PRO A C 1
ATOM 734 O O . PRO A 1 92 ? -47.453 -0.633 38.713 1.00 75.69 92 PRO A O 1
ATOM 737 N N . LYS A 1 93 ? -48.412 -0.010 40.658 1.00 74.50 93 LYS A N 1
ATOM 738 C CA . LYS A 1 93 ? -49.750 -0.491 40.308 1.00 74.50 93 LYS A CA 1
ATOM 739 C C . LYS A 1 93 ? -50.212 0.182 39.016 1.00 74.50 93 LYS A C 1
ATOM 741 O O . LYS A 1 93 ? -50.031 1.383 38.844 1.00 74.50 93 LYS A O 1
ATOM 746 N N . THR A 1 94 ? -50.833 -0.591 38.129 1.00 73.56 94 THR A N 1
ATOM 747 C CA . THR A 1 94 ? -51.432 -0.075 36.895 1.00 73.56 94 THR A CA 1
ATOM 748 C C . THR A 1 94 ? -52.498 0.967 37.223 1.00 73.56 94 THR A C 1
ATOM 750 O O . THR A 1 94 ? -53.344 0.720 38.087 1.00 73.56 94 THR A O 1
ATOM 753 N N . PHE A 1 95 ? -52.467 2.105 36.527 1.00 73.75 95 PHE A N 1
ATOM 754 C CA . PHE A 1 95 ? -53.505 3.132 36.612 1.00 73.75 95 PHE A CA 1
ATOM 755 C C . PHE A 1 95 ? -54.870 2.508 36.307 1.00 73.75 95 PHE A C 1
ATOM 757 O O . PHE A 1 95 ? -55.037 1.878 35.261 1.00 73.75 95 PHE A O 1
ATOM 764 N N . LYS A 1 96 ? -55.838 2.641 37.220 1.00 76.19 96 LYS A N 1
ATOM 765 C CA . LYS A 1 96 ? -57.142 1.975 37.087 1.00 76.19 96 LYS A CA 1
ATOM 766 C C . LYS A 1 96 ? -58.150 2.806 36.298 1.00 76.19 96 LYS A C 1
ATOM 768 O O . LYS A 1 96 ? -59.294 2.387 36.150 1.00 76.19 96 LYS A O 1
ATOM 773 N N . GLY A 1 97 ? -57.733 3.953 35.761 1.00 65.44 97 GLY A N 1
ATOM 774 C CA . GLY A 1 97 ? -58.556 4.753 34.861 1.00 65.44 97 GLY A CA 1
ATOM 775 C C . GLY A 1 97 ? -59.601 5.618 35.558 1.00 65.44 97 GLY A C 1
ATOM 776 O O . GLY A 1 97 ? -60.451 6.177 34.862 1.00 65.44 97 GLY A O 1
ATOM 777 N N . ALA A 1 98 ? -59.583 5.750 36.893 1.00 77.50 98 ALA A N 1
ATOM 778 C CA . ALA A 1 98 ? -60.535 6.641 37.541 1.00 77.50 98 ALA A CA 1
ATOM 779 C C . ALA A 1 98 ? -60.185 8.100 37.231 1.00 77.50 98 ALA A C 1
ATOM 781 O O . ALA A 1 98 ? -59.022 8.507 37.203 1.00 77.50 98 ALA A O 1
ATOM 782 N N . ARG A 1 99 ? -61.221 8.917 37.023 1.00 73.50 99 ARG A N 1
ATOM 783 C CA . ARG A 1 99 ? -61.102 10.362 36.777 1.00 73.50 99 ARG A CA 1
ATOM 784 C C . ARG A 1 99 ? -60.852 11.128 38.081 1.00 73.50 99 ARG A C 1
ATOM 786 O O . ARG A 1 99 ? -61.557 12.082 38.389 1.00 73.50 99 ARG A O 1
ATOM 793 N N . SER A 1 100 ? -59.877 10.675 38.866 1.00 77.94 100 SER A N 1
ATOM 794 C CA . SER A 1 100 ? -59.444 11.321 40.102 1.00 77.94 100 SER A CA 1
ATOM 795 C C . SER A 1 100 ? -58.050 11.903 39.915 1.00 77.94 100 SER A C 1
ATOM 797 O O . SER A 1 100 ? -57.108 11.164 39.630 1.00 77.94 100 SER A O 1
ATOM 799 N N . ALA A 1 101 ? -57.902 13.211 40.136 1.00 72.75 101 ALA A N 1
ATOM 800 C CA . ALA A 1 101 ? -56.599 13.877 40.108 1.00 72.75 101 ALA A CA 1
ATOM 801 C C . ALA A 1 101 ? -55.601 13.201 41.068 1.00 72.75 101 ALA A C 1
ATOM 803 O O . ALA A 1 101 ? -54.453 12.961 40.707 1.00 72.75 101 ALA A O 1
ATOM 804 N N . SER A 1 102 ? -56.079 12.762 42.237 1.00 77.38 102 SER A N 1
ATOM 805 C CA . SER A 1 102 ? -55.251 12.068 43.224 1.00 77.38 102 SER A CA 1
ATOM 806 C C . SER A 1 102 ? -54.736 10.705 42.751 1.00 77.38 102 SER A C 1
ATOM 808 O O . SER A 1 102 ? -53.648 10.299 43.145 1.00 77.38 102 SER A O 1
ATOM 810 N N . GLU A 1 103 ? -55.471 9.980 41.901 1.00 76.88 103 GLU A N 1
ATOM 811 C CA . GLU A 1 103 ? -54.998 8.691 41.380 1.00 76.88 103 GLU A CA 1
ATOM 812 C C . GLU A 1 103 ? -53.910 8.890 40.324 1.00 76.88 103 GLU A C 1
ATOM 814 O O . GLU A 1 103 ? -52.919 8.157 40.312 1.00 76.88 103 GLU A O 1
ATOM 819 N N . VAL A 1 104 ? -54.066 9.910 39.478 1.00 77.38 104 VAL A N 1
ATOM 820 C CA . VAL A 1 104 ? -53.063 10.255 38.468 1.00 77.38 104 VAL A CA 1
ATOM 821 C C . VAL A 1 104 ? -51.773 10.738 39.130 1.00 77.38 104 VAL A C 1
ATOM 823 O O . VAL A 1 104 ? -50.697 10.247 38.784 1.00 77.38 104 VAL A O 1
ATOM 826 N N . ASP A 1 105 ? -51.869 11.615 40.131 1.00 77.38 105 ASP A N 1
ATOM 827 C CA . ASP A 1 105 ? -50.701 12.111 40.867 1.00 77.38 105 ASP A CA 1
ATOM 828 C C . ASP A 1 105 ? -49.967 10.982 41.602 1.00 77.38 105 ASP A C 1
ATOM 830 O O . ASP A 1 105 ? -48.740 10.876 41.519 1.00 77.38 105 ASP A O 1
ATOM 834 N N . ASN A 1 106 ? -50.705 10.076 42.252 1.00 80.50 106 ASN A N 1
ATOM 835 C CA . ASN A 1 106 ? -50.124 8.912 42.925 1.00 80.50 106 ASN A CA 1
ATOM 836 C C . ASN A 1 106 ? -49.422 7.960 41.944 1.00 80.50 106 ASN A C 1
ATOM 838 O O . ASN A 1 106 ? -48.341 7.446 42.244 1.00 80.50 106 ASN A O 1
ATOM 842 N N . PHE A 1 107 ? -50.012 7.728 40.768 1.00 81.44 107 PHE A N 1
ATOM 843 C CA . PHE A 1 107 ? -49.424 6.878 39.733 1.00 81.44 107 PHE A CA 1
ATOM 844 C C . PHE A 1 107 ? -48.127 7.476 39.175 1.00 81.44 107 PHE A C 1
ATOM 846 O O . PHE A 1 107 ? -47.112 6.781 39.084 1.00 81.44 107 PHE A O 1
ATOM 853 N N . LEU A 1 108 ? -48.132 8.774 38.857 1.00 82.38 108 LEU A N 1
ATOM 854 C CA . LEU A 1 108 ? -46.953 9.475 38.350 1.00 82.38 108 LEU A CA 1
ATOM 855 C C . LEU A 1 108 ? -45.839 9.534 39.395 1.00 82.38 108 LEU A C 1
ATOM 857 O O . LEU A 1 108 ? -44.682 9.274 39.066 1.00 82.38 108 LEU A O 1
ATOM 861 N N . TRP A 1 109 ? -46.172 9.811 40.657 1.00 81.75 109 TRP A N 1
ATOM 862 C CA . TRP A 1 109 ? -45.195 9.790 41.743 1.00 81.75 109 TRP A CA 1
ATOM 863 C C . TRP A 1 109 ? -44.547 8.407 41.888 1.00 81.75 109 TRP A C 1
ATOM 865 O O . TRP A 1 109 ? -43.321 8.306 41.906 1.00 81.75 109 TRP A O 1
ATOM 875 N N . ALA A 1 110 ? -45.342 7.332 41.891 1.00 80.88 110 ALA A N 1
ATOM 876 C CA . ALA A 1 110 ? -44.828 5.966 41.981 1.00 80.88 110 ALA A CA 1
ATOM 877 C C . ALA A 1 110 ? -43.951 5.579 40.774 1.00 80.88 110 ALA A C 1
ATOM 879 O O . ALA A 1 110 ? -42.927 4.917 40.945 1.00 80.88 110 ALA A O 1
ATOM 880 N N . MET A 1 111 ? -44.303 6.027 39.565 1.00 81.44 111 MET A N 1
ATOM 881 C CA . MET A 1 111 ? -43.491 5.813 38.362 1.00 81.44 111 MET A CA 1
ATOM 882 C C . MET A 1 111 ? -42.143 6.532 38.433 1.00 81.44 111 MET A C 1
ATOM 884 O O . MET A 1 111 ? -41.116 5.914 38.163 1.00 81.44 111 MET A O 1
ATOM 888 N N . LYS A 1 112 ? -42.111 7.796 38.875 1.00 74.31 112 LYS A N 1
ATOM 889 C CA . LYS A 1 112 ? -40.850 8.536 39.056 1.00 74.31 112 LYS A CA 1
ATOM 890 C C . LYS A 1 112 ? -39.914 7.835 40.038 1.00 74.31 112 LYS A C 1
ATOM 892 O O . LYS A 1 112 ? -38.716 7.742 39.778 1.00 74.31 112 LYS A O 1
ATOM 897 N N . GLN A 1 113 ? -40.450 7.321 41.146 1.00 76.12 113 GLN A N 1
ATOM 898 C CA . GLN A 1 113 ? -39.639 6.588 42.121 1.00 76.12 113 GLN A CA 1
ATOM 899 C C . GLN A 1 113 ? -39.137 5.251 41.571 1.00 76.12 113 GLN A C 1
ATOM 901 O O . GLN A 1 113 ? -37.985 4.892 41.804 1.00 76.12 113 GLN A O 1
ATOM 906 N N . TYR A 1 114 ? -39.959 4.548 40.789 1.00 79.94 114 TYR A N 1
ATOM 907 C CA . TYR A 1 114 ? -39.554 3.314 40.120 1.00 79.94 114 TYR A CA 1
ATOM 908 C C . TYR A 1 114 ? -38.403 3.540 39.129 1.00 79.94 114 TYR A C 1
ATOM 910 O O . TYR A 1 114 ? -37.410 2.819 39.175 1.00 79.94 114 TYR A O 1
ATOM 918 N N . PHE A 1 115 ? -38.487 4.567 38.276 1.00 75.50 115 PHE A N 1
ATOM 919 C CA . PHE A 1 115 ? -37.421 4.873 37.313 1.00 75.50 115 PHE A CA 1
ATOM 920 C C . PHE A 1 115 ? -36.123 5.321 37.993 1.00 75.50 115 PHE A C 1
ATOM 922 O O . PHE A 1 115 ? -35.048 4.862 37.606 1.00 75.50 115 PHE A O 1
ATOM 929 N N . ARG A 1 116 ? -36.220 6.122 39.066 1.00 72.94 116 ARG A N 1
ATOM 930 C CA . ARG A 1 116 ? -35.065 6.487 39.905 1.00 72.94 116 ARG A CA 1
ATOM 931 C C . ARG A 1 116 ? -34.403 5.262 40.534 1.00 72.94 116 ARG A C 1
ATOM 933 O O . ARG A 1 116 ? -33.184 5.152 40.501 1.00 72.94 116 ARG A O 1
ATOM 940 N N . ALA A 1 117 ? -35.191 4.331 41.071 1.00 70.31 117 ALA A N 1
ATOM 941 C CA . ALA A 1 117 ? -34.675 3.106 41.680 1.00 70.31 117 ALA A CA 1
ATOM 942 C C . ALA A 1 117 ? -34.057 2.134 40.655 1.00 70.31 117 ALA A C 1
ATOM 944 O O . ALA A 1 117 ? -33.140 1.393 40.994 1.00 70.31 117 ALA A O 1
ATOM 945 N N . MET A 1 118 ? -34.516 2.168 39.399 1.00 73.12 118 MET A N 1
ATOM 946 C CA . MET A 1 118 ? -33.951 1.394 38.284 1.00 73.12 118 MET A CA 1
ATOM 947 C C . MET A 1 118 ? -32.729 2.055 37.622 1.00 73.12 118 MET A C 1
ATOM 949 O O . MET A 1 118 ? -32.187 1.501 36.668 1.00 73.12 118 MET A O 1
ATOM 953 N N . ASN A 1 119 ? -32.287 3.219 38.113 1.00 68.25 119 ASN A N 1
ATOM 954 C CA . ASN A 1 119 ? -31.177 3.996 37.553 1.00 68.25 119 ASN A CA 1
ATOM 955 C C . ASN A 1 119 ? -31.361 4.330 36.054 1.00 68.25 119 ASN A C 1
ATOM 957 O O . ASN A 1 119 ? -30.395 4.386 35.293 1.00 68.25 119 ASN A O 1
ATOM 961 N N . ILE A 1 120 ? -32.618 4.507 35.623 1.00 67.00 120 ILE A N 1
ATOM 962 C CA . ILE A 1 120 ? -32.982 4.915 34.261 1.00 67.00 120 ILE A CA 1
ATOM 963 C C . ILE A 1 120 ? -32.978 6.450 34.235 1.00 67.00 120 ILE A C 1
ATOM 965 O O . ILE A 1 120 ? -33.845 7.085 34.837 1.00 67.00 120 ILE A O 1
ATOM 969 N N . GLU A 1 121 ? -31.969 7.041 33.590 1.00 64.31 121 GLU A N 1
ATOM 970 C CA . GLU A 1 121 ? -31.744 8.494 33.549 1.00 64.31 121 GLU A CA 1
ATOM 971 C C . GLU A 1 121 ? -32.719 9.280 32.634 1.00 64.31 121 GLU A C 1
ATOM 973 O O . GLU A 1 121 ? -33.525 8.738 31.879 1.00 64.31 121 GLU A O 1
ATOM 978 N N . ASP A 1 122 ? -32.629 10.603 32.782 1.00 58.16 122 ASP A N 1
ATOM 979 C CA . ASP A 1 122 ? -33.619 11.690 32.693 1.00 58.16 122 ASP A CA 1
ATOM 980 C C . ASP A 1 122 ? -34.484 11.810 31.409 1.00 58.16 122 ASP A C 1
ATOM 982 O O . ASP A 1 122 ? -35.579 12.377 31.464 1.00 58.16 122 ASP A O 1
ATOM 986 N N . ASP A 1 123 ? -34.069 11.265 30.261 1.00 56.00 123 ASP A N 1
ATOM 987 C CA . ASP A 1 123 ? -34.740 11.528 28.971 1.00 56.00 123 ASP A CA 1
ATOM 988 C C . ASP A 1 123 ? -36.078 10.789 28.801 1.00 56.00 123 ASP A C 1
ATOM 990 O O . ASP A 1 123 ? -37.064 11.367 28.334 1.00 56.00 123 ASP A O 1
ATOM 994 N N . VAL A 1 124 ? -36.163 9.531 29.247 1.00 57.75 124 VAL A N 1
ATOM 995 C CA . VAL A 1 124 ? -37.418 8.752 29.194 1.00 57.75 124 VAL A CA 1
ATOM 996 C C . VAL A 1 124 ? -38.420 9.273 30.229 1.00 57.75 124 VAL A C 1
ATOM 998 O O . VAL A 1 124 ? -39.622 9.354 29.965 1.00 57.75 124 VAL A O 1
ATOM 1001 N N . THR A 1 125 ? -37.918 9.690 31.393 1.00 60.41 125 THR A N 1
ATOM 1002 C CA . THR A 1 125 ? -38.733 10.217 32.495 1.00 60.41 125 THR A CA 1
ATOM 1003 C C . THR A 1 125 ? -39.349 11.570 32.127 1.00 60.41 125 THR A C 1
ATOM 1005 O O . THR A 1 125 ? -40.550 11.764 32.318 1.00 60.41 125 THR A O 1
ATOM 1008 N N . LYS A 1 126 ? -38.583 12.479 31.500 1.00 64.12 126 LYS A N 1
ATOM 1009 C CA . LYS A 1 126 ? -39.106 13.763 30.994 1.00 64.12 126 LYS A CA 1
ATOM 1010 C C . LYS A 1 126 ? -40.156 13.588 29.902 1.00 64.12 126 LYS A C 1
ATOM 1012 O O . LYS A 1 126 ? -41.160 14.300 29.912 1.00 64.12 126 LYS A O 1
ATOM 1017 N N . TYR A 1 127 ? -39.953 12.653 28.972 1.00 65.19 127 TYR A N 1
ATOM 1018 C CA . TYR A 1 127 ? -40.923 12.398 27.904 1.00 65.19 127 TYR A CA 1
ATOM 1019 C C . TYR A 1 127 ? -42.262 11.899 28.464 1.00 65.19 127 TYR A C 1
ATOM 1021 O O . TYR A 1 127 ? -43.313 12.451 28.137 1.00 65.19 127 TYR A O 1
ATOM 1029 N N . ALA A 1 128 ? -42.222 10.925 29.380 1.00 65.94 128 ALA A N 1
ATOM 1030 C CA . ALA A 1 128 ? -43.418 10.379 30.017 1.00 65.94 128 ALA A CA 1
ATOM 1031 C C . ALA A 1 128 ? -44.173 11.425 30.859 1.00 65.94 128 ALA A C 1
ATOM 1033 O O . ALA A 1 128 ? -45.404 11.483 30.822 1.00 65.94 128 ALA A O 1
ATOM 1034 N N . GLU A 1 129 ? -43.455 12.286 31.587 1.00 69.50 129 GLU A N 1
ATOM 1035 C CA . GLU A 1 129 ? -44.060 13.376 32.361 1.00 69.50 129 GLU A CA 1
ATOM 1036 C C . GLU A 1 129 ? -44.746 14.418 31.471 1.00 69.50 129 GLU A C 1
ATOM 1038 O O . GLU A 1 129 ? -45.878 14.828 31.750 1.00 69.50 129 GLU A O 1
ATOM 1043 N N . ASN A 1 130 ? -44.090 14.824 30.382 1.00 71.88 130 ASN A N 1
ATOM 1044 C CA . ASN A 1 130 ? -44.646 15.787 29.435 1.00 71.88 130 ASN A CA 1
ATOM 1045 C C . ASN A 1 130 ? -45.873 15.223 28.710 1.00 71.88 130 ASN A C 1
ATOM 1047 O O . ASN A 1 130 ? -46.871 15.926 28.550 1.00 71.88 130 ASN A O 1
ATOM 1051 N N . GLU A 1 131 ? -45.840 13.946 28.324 1.00 74.25 131 GLU A N 1
ATOM 1052 C CA . GLU A 1 131 ? -46.969 13.283 27.673 1.00 74.25 131 GLU A CA 1
ATOM 1053 C C . GLU A 1 131 ? -48.166 13.122 28.625 1.00 74.25 131 GLU A C 1
ATOM 1055 O O . GLU A 1 131 ? -49.306 13.400 28.242 1.00 74.25 131 GLU A O 1
ATOM 1060 N N . ALA A 1 132 ? -47.927 12.734 29.882 1.00 72.06 132 ALA A N 1
ATOM 1061 C CA . ALA A 1 132 ? -48.978 12.623 30.891 1.00 72.06 132 ALA A CA 1
ATOM 1062 C C . ALA A 1 132 ? -49.630 13.983 31.188 1.00 72.06 132 ALA A C 1
ATOM 1064 O O . ALA A 1 132 ? -50.859 14.088 31.234 1.00 72.06 132 ALA A O 1
ATOM 1065 N N . ARG A 1 133 ? -48.824 15.045 31.310 1.00 73.19 133 ARG A N 1
ATOM 1066 C CA . ARG A 1 133 ? -49.315 16.413 31.521 1.00 73.19 133 ARG A CA 1
ATOM 1067 C C . ARG A 1 133 ? -50.109 16.930 30.320 1.00 73.19 133 ARG A C 1
ATOM 1069 O O . ARG A 1 133 ? -51.173 17.515 30.508 1.00 73.19 133 ARG A O 1
ATOM 1076 N N . ALA A 1 134 ? -49.641 16.669 29.099 1.00 76.94 134 ALA A N 1
ATOM 1077 C CA . ALA A 1 134 ? -50.352 17.040 27.877 1.00 76.94 134 ALA A CA 1
ATOM 1078 C C . ALA A 1 134 ? -51.702 16.314 27.754 1.00 76.94 134 ALA A C 1
ATOM 1080 O O . ALA A 1 134 ? -52.701 16.922 27.370 1.00 76.94 134 ALA A O 1
ATOM 1081 N N . LYS A 1 135 ? -51.764 15.026 28.121 1.00 73.44 135 LYS A N 1
ATOM 1082 C CA . LYS A 1 135 ? -53.023 14.265 28.144 1.00 73.44 135 LYS A CA 1
ATOM 1083 C C . LYS A 1 135 ? -53.991 14.804 29.199 1.00 73.44 135 LYS A C 1
ATOM 1085 O O . LYS A 1 135 ? -55.160 14.980 28.881 1.00 73.44 135 LYS A O 1
ATOM 1090 N N . LEU A 1 136 ? -53.518 15.143 30.401 1.00 70.31 136 LEU A N 1
ATOM 1091 C CA . LEU A 1 136 ? -54.345 15.758 31.449 1.00 70.31 136 LEU A CA 1
ATOM 1092 C C . LEU A 1 136 ? -54.940 17.111 31.028 1.00 70.31 136 LEU A C 1
ATOM 1094 O O . LEU A 1 136 ? -56.121 17.356 31.269 1.00 70.31 136 LEU A O 1
ATOM 1098 N N . GLN A 1 137 ? -54.157 17.957 30.351 1.00 68.94 137 GLN A N 1
ATOM 1099 C CA . GLN A 1 137 ? -54.628 19.252 29.840 1.00 68.94 137 GLN A CA 1
ATOM 1100 C C . GLN A 1 137 ? -55.711 19.108 28.762 1.00 68.94 137 GLN A C 1
ATOM 1102 O O . GLN A 1 137 ? -56.608 19.940 28.681 1.00 68.94 137 GLN A O 1
ATOM 1107 N N . ARG A 1 138 ? -55.673 18.032 27.965 1.00 69.12 138 ARG A N 1
ATOM 1108 C CA . ARG A 1 138 ? -56.709 17.729 26.962 1.00 69.12 138 ARG A CA 1
ATOM 1109 C C . ARG A 1 138 ? -58.029 17.244 27.561 1.00 69.12 138 ARG A C 1
ATOM 1111 O O . ARG A 1 138 ? -59.028 17.263 26.861 1.00 69.12 138 ARG A O 1
ATOM 1118 N N . PHE A 1 139 ? -58.038 16.796 28.817 1.00 56.25 139 PHE A N 1
ATOM 1119 C CA . PHE A 1 139 ? -59.259 16.375 29.517 1.00 56.25 139 PHE A CA 1
ATOM 1120 C C . PHE A 1 139 ? -59.919 17.501 30.327 1.00 56.25 139 PHE A C 1
ATOM 1122 O O . PHE A 1 139 ? -60.998 17.289 30.875 1.00 56.25 139 PHE A O 1
ATOM 1129 N N . THR A 1 140 ? -59.268 18.663 30.448 1.00 55.25 140 THR A N 1
ATOM 1130 C CA . THR A 1 140 ? -59.778 19.831 31.189 1.00 55.25 140 THR A CA 1
ATOM 1131 C C . THR A 1 140 ? -60.316 20.958 30.291 1.00 55.25 140 THR A C 1
ATOM 1133 O O . THR A 1 140 ? -60.796 21.954 30.829 1.00 55.25 140 THR A O 1
ATOM 1136 N N . GLN A 1 141 ? -60.269 20.800 28.960 1.00 47.25 141 GLN A N 1
ATOM 1137 C CA . GLN A 1 141 ? -61.030 21.591 27.973 1.00 47.25 141 GLN A CA 1
ATOM 1138 C C . GLN A 1 141 ? -62.257 20.802 27.517 1.00 47.25 141 GLN A C 1
ATOM 1140 O O . GLN A 1 141 ? -63.300 21.447 27.280 1.00 47.25 141 GLN A O 1
#

pLDDT: mean 82.42, std 16.4, range [44.0, 98.62]

Sequence (141 aa):
MEDVKERIDDVDDRLNDGLRTMKEQLREFVWDTIGSSENKLAEKVDALEAIVTTLKEEINELKRELKIFKAAIGNRMLASKSKPQAMDVPKPKTFKGARSASEVDNFLWAMKQYFRAMNIEDDVTKYAENEARAKLQRFTQ

Secondary structure (DSSP, 8-state):
-HHHHHHHHHHHHHHHHHHHHHHHHHHHHHHHHHHHHHHHHHHHHHHHHHHHHHHHHHHHHHHHHHHHHHHHHHHHHHHTTS-------PPPPPP-----HHHHHHHHHHHHHHHHHTT--HHHHHHHHHHHHHHHHHT--

Organism: Gossypium gossypioides (NCBI:txid34282)